Protein AF-A0A8D1LWY6-F1 (afdb_monomer_lite)

pLDDT: mean 74.34, std 12.18, range [38.03, 85.38]

Organism: Sus scrofa (NCBI:txid9823)

Secondary structure (DSSP, 8-state):
--------S---GGGG-TTS-GGGTTGGGSTTHHHHHHHHHHHHH-HHHHHTT-STTS---

Foldseek 3Di:
DDDDPPDDQDQPVLLVDPPRDPVLVVLSVDSCSPVVVVVVVVCVVDVVCLVVVVDPSRPDD

InterPro domains:
  IPR000879 Guanylin [PF02058] (2-61)
  IPR000879 Guanylin [PIRSF001849] (3-61)
  IPR000879 Guanylin [PR00774] (18-28)
  IPR000879 Guanylin [PR00774] (28-42)
  IPR000879 Guanylin [PR00774] (49-60)
  IPR000879 Guanylin [PTHR11318] (2-61)
  IPR036382 Guanylin superfamily [G3DSA:3.90.1450.10] (2-61)
  IPR036382 Guanylin superfamily [SSF89890] (3-61)

Sequence (61 aa):
PHPHLQAQPQVPTLCHSQAFPEELKPICQKPNAEEILERLETIAQDPSTCEICAYAACAGC

Radius of gyration: 12.94 Å; chains: 1; bounding box: 22×34×31 Å

Structure (mmCIF, N/CA/C/O backbone):
data_AF-A0A8D1LWY6-F1
#
_entry.id   AF-A0A8D1LWY6-F1
#
loop_
_atom_site.group_PDB
_atom_site.id
_atom_site.type_symbol
_atom_site.label_atom_id
_atom_site.label_alt_id
_atom_site.label_comp_id
_atom_site.label_asym_id
_atom_site.label_entity_id
_atom_site.label_seq_id
_atom_site.pdbx_P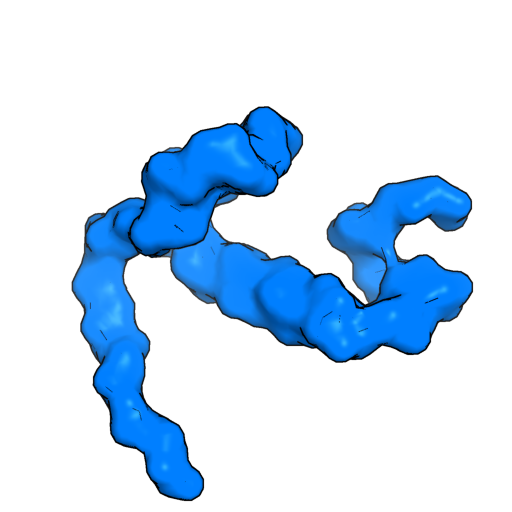DB_ins_code
_atom_site.Cartn_x
_atom_site.Cartn_y
_atom_site.Cartn_z
_atom_site.occupancy
_atom_site.B_iso_or_equiv
_atom_site.auth_seq_id
_atom_site.auth_comp_id
_atom_site.auth_asym_id
_atom_site.auth_atom_id
_atom_site.pdbx_PDB_model_num
ATOM 1 N N . PRO A 1 1 ? 4.313 -22.572 2.982 1.00 39.72 1 PRO A N 1
ATOM 2 C CA . PRO A 1 1 ? 3.363 -22.562 4.122 1.00 39.72 1 PRO A CA 1
ATOM 3 C C . PRO A 1 1 ? 3.619 -21.316 4.976 1.00 39.72 1 PRO A C 1
ATOM 5 O O . PRO A 1 1 ? 4.538 -21.331 5.786 1.00 39.72 1 PRO A O 1
ATOM 8 N N . HIS A 1 2 ? 2.883 -20.227 4.730 1.00 38.03 2 HIS A N 1
ATOM 9 C CA . HIS A 1 2 ? 2.931 -19.009 5.548 1.00 38.03 2 HIS A CA 1
ATOM 10 C C . HIS A 1 2 ? 1.634 -18.947 6.370 1.00 38.03 2 HIS A C 1
ATOM 12 O O . HIS A 1 2 ? 0.555 -18.904 5.776 1.00 38.03 2 HIS A O 1
ATOM 18 N N . PRO A 1 3 ? 1.706 -19.059 7.706 1.00 51.94 3 PRO A N 1
ATOM 19 C CA . PRO A 1 3 ? 0.530 -19.130 8.553 1.00 51.94 3 PRO A CA 1
ATOM 20 C C . PRO A 1 3 ? -0.058 -17.730 8.771 1.00 51.94 3 PRO A C 1
ATOM 22 O O . PRO A 1 3 ? 0.631 -16.835 9.237 1.00 51.94 3 PRO A O 1
ATOM 25 N N . HIS A 1 4 ? -1.338 -17.588 8.424 1.00 60.06 4 HIS A N 1
ATOM 26 C CA . HIS A 1 4 ? -2.349 -16.727 9.045 1.00 60.06 4 HIS A CA 1
ATOM 27 C C . HIS A 1 4 ? -1.862 -15.410 9.674 1.00 60.06 4 HIS A C 1
ATOM 29 O O . HIS A 1 4 ? -1.515 -15.381 10.854 1.00 60.06 4 HIS A O 1
ATOM 35 N N . LEU A 1 5 ? -2.037 -14.297 8.960 1.00 53.59 5 LEU A N 1
ATOM 36 C CA . LEU A 1 5 ? -2.365 -13.038 9.623 1.00 53.59 5 LEU A CA 1
ATOM 37 C C . LEU A 1 5 ? -3.836 -12.738 9.342 1.00 53.59 5 LEU A C 1
ATOM 39 O O . LEU A 1 5 ? -4.201 -12.108 8.360 1.00 53.59 5 LEU A O 1
ATOM 43 N N . GLN A 1 6 ? -4.701 -13.299 10.187 1.00 50.25 6 GLN A N 1
ATOM 44 C CA . GLN A 1 6 ? -6.097 -12.893 1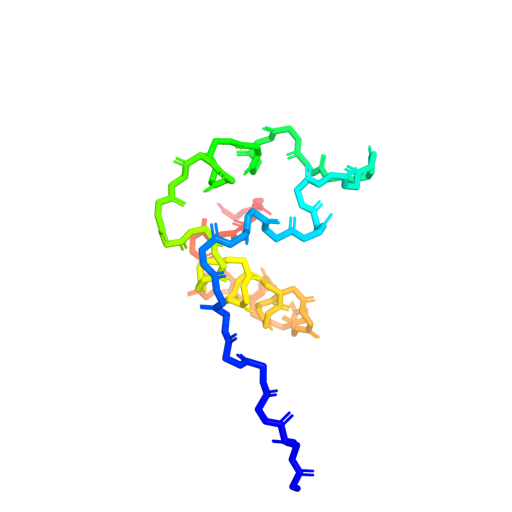0.260 1.00 50.25 6 GLN A CA 1
ATOM 45 C C . GLN A 1 6 ? -6.108 -11.468 10.791 1.00 50.25 6 GLN A C 1
ATOM 47 O O . GLN A 1 6 ? -5.970 -11.237 11.992 1.00 50.25 6 GLN A O 1
ATOM 52 N N . ALA A 1 7 ? -6.220 -10.524 9.877 1.00 53.62 7 ALA A N 1
ATOM 53 C CA . ALA A 1 7 ? -6.293 -9.131 10.209 1.00 53.62 7 ALA A CA 1
ATOM 54 C C . ALA A 1 7 ? -7.586 -8.813 10.933 1.00 53.62 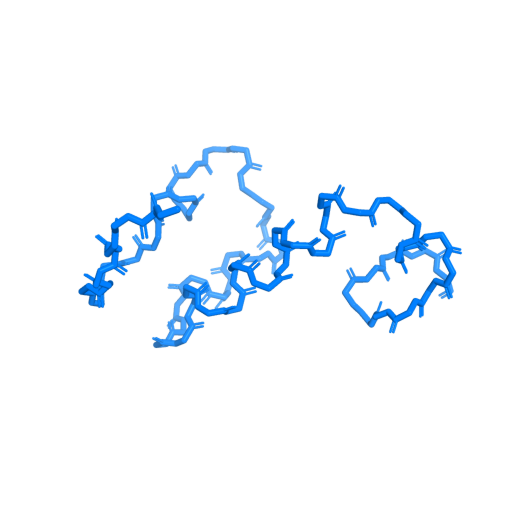7 ALA A C 1
ATOM 56 O O . ALA A 1 7 ? -8.693 -8.784 10.393 1.00 53.62 7 ALA A O 1
ATOM 57 N N . GLN A 1 8 ? -7.421 -8.576 12.219 1.00 48.09 8 GLN A N 1
ATOM 58 C CA . GLN A 1 8 ? -8.333 -7.736 12.961 1.00 48.09 8 GLN A CA 1
ATOM 59 C C . GLN A 1 8 ? -8.348 -6.354 12.275 1.00 48.09 8 GLN A C 1
ATOM 61 O O . GLN A 1 8 ? -7.339 -5.984 11.678 1.00 48.09 8 GLN A O 1
ATOM 66 N N . PRO A 1 9 ? -9.432 -5.562 12.361 1.00 50.50 9 PRO A N 1
ATOM 67 C CA . PRO A 1 9 ? -9.508 -4.202 11.808 1.00 50.50 9 PRO A CA 1
ATOM 68 C C . PRO A 1 9 ? -8.621 -3.206 12.585 1.00 50.50 9 PRO A C 1
ATOM 70 O O . PRO A 1 9 ? -9.05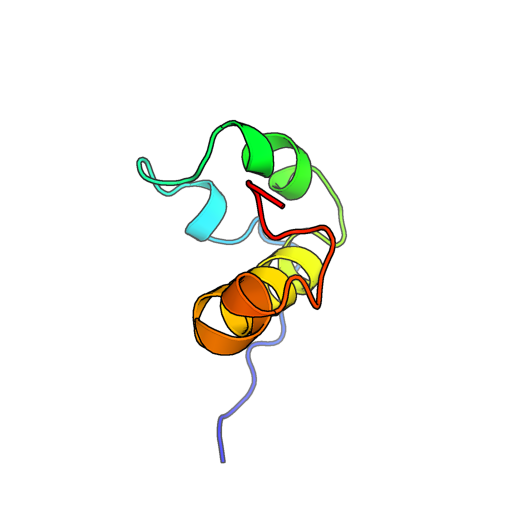0 -2.130 12.998 1.00 50.50 9 PRO A O 1
ATOM 73 N N . GLN A 1 10 ? -7.372 -3.585 12.837 1.00 54.25 10 GLN A N 1
ATOM 74 C CA . GLN A 1 10 ? -6.315 -2.730 13.321 1.00 54.25 10 GLN A CA 1
ATOM 75 C C . GLN A 1 10 ? -5.698 -2.053 12.110 1.00 54.25 10 GLN A C 1
ATOM 77 O O . GLN A 1 10 ? -5.250 -2.704 11.172 1.00 54.25 10 GLN A O 1
ATOM 82 N N . VAL A 1 11 ? -5.685 -0.725 12.150 1.00 61.31 11 VAL A N 1
ATOM 83 C CA . VAL A 1 11 ? -4.962 0.103 11.190 1.00 61.31 11 VAL A CA 1
ATOM 84 C C . VAL A 1 11 ? -3.558 -0.493 10.997 1.00 61.31 11 VAL A C 1
ATOM 86 O O . VAL A 1 11 ? -2.848 -0.648 12.000 1.00 61.31 11 VAL A O 1
ATOM 89 N N . PRO A 1 12 ? -3.157 -0.844 9.758 1.00 67.50 12 PRO A N 1
ATOM 90 C CA . PRO A 1 12 ? -1.884 -1.506 9.502 1.00 67.50 12 PRO A CA 1
ATOM 91 C C . PRO A 1 12 ? -0.735 -0.741 10.151 1.00 67.50 12 PRO A C 1
ATOM 93 O O . PRO A 1 12 ? -0.684 0.487 10.074 1.00 67.50 12 PRO A O 1
ATOM 96 N N . THR A 1 13 ? 0.215 -1.433 10.785 1.00 71.44 13 THR A N 1
ATOM 97 C CA . THR A 1 13 ? 1.380 -0.786 11.422 1.00 71.44 13 THR A CA 1
ATOM 98 C C . THR A 1 13 ? 2.133 0.118 10.440 1.00 71.44 13 THR A C 1
ATOM 100 O O . THR A 1 13 ? 2.671 1.146 10.846 1.00 71.44 13 THR A O 1
ATOM 103 N N . LEU A 1 14 ? 2.078 -0.204 9.142 1.00 72.31 14 LEU A N 1
ATOM 104 C CA . LEU A 1 14 ? 2.600 0.616 8.049 1.00 72.31 14 LEU A CA 1
ATOM 105 C C . LEU A 1 14 ? 2.082 2.062 8.080 1.00 72.31 14 LEU A C 1
ATOM 107 O O . LEU A 1 14 ? 2.854 2.987 7.863 1.00 72.31 14 LEU A O 1
ATOM 111 N N . CYS A 1 15 ? 0.811 2.268 8.424 1.00 77.75 15 CYS A N 1
ATOM 112 C CA . CYS A 1 15 ? 0.188 3.587 8.537 1.00 77.75 15 CYS A CA 1
ATOM 113 C C . CYS A 1 15 ? 0.749 4.439 9.684 1.00 77.75 15 CYS A C 1
ATOM 115 O O . CYS A 1 15 ? 0.610 5.659 9.669 1.00 77.75 15 CYS A O 1
ATOM 117 N N . HIS A 1 16 ? 1.373 3.804 10.680 1.00 78.06 16 HIS A N 1
ATOM 118 C CA . HIS A 1 16 ? 2.065 4.476 11.780 1.00 78.06 16 HIS A CA 1
ATOM 119 C C . HIS A 1 16 ? 3.555 4.701 11.478 1.00 78.06 16 HIS A C 1
ATOM 121 O O . HIS A 1 16 ? 4.258 5.310 12.284 1.00 78.06 16 HIS A O 1
ATOM 127 N N . SER A 1 17 ? 4.052 4.214 10.335 1.00 80.31 17 SER A N 1
ATOM 128 C CA . SER A 1 17 ? 5.430 4.444 9.916 1.00 80.31 17 SER A CA 1
ATOM 129 C C . SER A 1 17 ? 5.628 5.909 9.548 1.00 80.31 17 SER A C 1
ATOM 131 O O . SER A 1 17 ? 4.882 6.486 8.762 1.00 80.31 17 SER A O 1
ATOM 133 N N . GLN A 1 18 ? 6.689 6.512 10.073 1.00 76.19 18 GLN A N 1
ATOM 134 C CA . GLN A 1 18 ? 7.053 7.892 9.754 1.00 76.19 18 GLN A CA 1
ATOM 135 C C . GLN A 1 18 ? 7.541 8.052 8.302 1.00 76.19 18 GLN A C 1
ATOM 137 O O . GLN A 1 18 ? 7.535 9.158 7.773 1.00 76.19 18 GLN A O 1
ATOM 142 N N . ALA A 1 19 ? 7.918 6.944 7.654 1.00 80.56 19 ALA A N 1
ATOM 143 C CA . ALA A 1 19 ? 8.256 6.878 6.233 1.00 80.56 19 ALA A CA 1
ATOM 144 C C . ALA A 1 19 ? 7.034 6.597 5.336 1.00 80.56 19 ALA A C 1
ATOM 146 O O . ALA A 1 19 ? 7.187 6.402 4.132 1.00 80.56 19 ALA A O 1
ATOM 147 N N . PHE A 1 20 ? 5.829 6.526 5.908 1.00 82.00 20 PHE A N 1
ATOM 148 C CA . PHE A 1 20 ? 4.624 6.260 5.138 1.00 82.00 20 PHE A CA 1
ATOM 149 C C . PHE A 1 20 ? 4.241 7.475 4.276 1.00 82.00 20 PHE A C 1
ATOM 151 O O . PHE A 1 20 ? 4.185 8.594 4.803 1.00 82.00 20 PHE A O 1
ATOM 158 N N . PRO A 1 21 ? 3.947 7.290 2.976 1.00 80.69 21 PRO A N 1
ATOM 159 C CA . PRO A 1 21 ? 3.632 8.400 2.085 1.00 80.69 21 PRO A CA 1
ATOM 160 C C . PRO A 1 21 ? 2.387 9.156 2.546 1.00 80.69 21 PRO A C 1
ATOM 162 O O . PRO A 1 21 ? 1.357 8.552 2.858 1.00 80.69 21 PRO A O 1
ATOM 165 N N . GLU A 1 22 ? 2.443 10.489 2.526 1.00 82.38 22 GLU A N 1
ATOM 166 C CA . GLU A 1 22 ? 1.285 11.311 2.894 1.00 82.38 22 GLU A CA 1
ATOM 167 C C . GLU A 1 22 ? 0.088 11.086 1.962 1.00 82.38 22 GLU A C 1
ATOM 169 O O . GLU A 1 22 ? -1.052 11.084 2.422 1.00 82.38 22 GLU A O 1
ATOM 174 N N . GLU A 1 23 ? 0.343 10.787 0.687 1.00 81.06 23 GLU A N 1
ATOM 175 C CA . GLU A 1 23 ? -0.677 10.432 -0.309 1.00 81.06 23 GLU A CA 1
ATOM 176 C C . GLU A 1 23 ? -1.437 9.141 0.014 1.00 81.06 23 GLU A C 1
ATOM 178 O O . GLU A 1 23 ? -2.606 9.007 -0.347 1.00 81.06 23 GLU A O 1
ATOM 183 N N . LEU A 1 24 ? -0.814 8.209 0.740 1.00 81.75 24 LEU A N 1
ATOM 184 C CA . LEU A 1 24 ? -1.449 6.952 1.135 1.00 81.75 24 LEU A CA 1
ATOM 185 C C . LEU A 1 24 ? -2.087 7.034 2.532 1.00 81.75 24 LEU A C 1
ATOM 187 O O . LEU A 1 24 ? -2.872 6.155 2.885 1.00 81.75 24 LEU A O 1
ATOM 191 N N . LYS A 1 25 ? -1.851 8.097 3.323 1.00 83.44 25 LYS A N 1
ATOM 192 C CA . LYS A 1 25 ? -2.538 8.334 4.617 1.00 83.44 25 LYS A CA 1
ATOM 193 C C . LYS A 1 25 ? -4.067 8.209 4.549 1.00 83.44 25 LYS A C 1
ATOM 195 O O . LYS A 1 25 ? -4.627 7.591 5.456 1.00 83.44 25 LYS A O 1
ATOM 200 N N . PRO A 1 26 ? -4.776 8.716 3.519 1.00 85.31 26 PRO A N 1
ATOM 201 C CA . PRO A 1 26 ? -6.223 8.514 3.418 1.00 85.31 26 PRO A CA 1
ATOM 202 C C . PRO A 1 26 ? -6.639 7.044 3.239 1.00 85.31 26 PRO A C 1
ATOM 204 O O . PRO A 1 26 ? -7.779 6.705 3.543 1.00 85.31 26 PRO A O 1
ATOM 207 N N . ILE A 1 27 ? -5.753 6.148 2.782 1.00 85.38 27 ILE A N 1
ATOM 208 C CA . ILE A 1 27 ? -6.047 4.707 2.677 1.00 85.38 27 ILE A CA 1
ATOM 209 C C . ILE A 1 27 ? -6.179 4.091 4.066 1.00 85.38 27 ILE A C 1
ATOM 211 O O . ILE A 1 27 ? -7.092 3.307 4.288 1.00 85.38 27 ILE A O 1
ATOM 215 N N . CYS A 1 28 ? -5.349 4.516 5.018 1.00 83.88 28 CYS A N 1
ATOM 216 C CA . CYS A 1 28 ? -5.366 4.048 6.406 1.00 83.88 28 CYS A CA 1
ATOM 217 C C . CYS A 1 28 ? -6.674 4.344 7.153 1.00 83.88 28 CYS A C 1
ATOM 219 O O . CYS A 1 28 ? -6.956 3.721 8.171 1.00 83.88 28 CYS A O 1
ATOM 221 N N . GLN A 1 29 ? -7.473 5.291 6.654 1.00 83.50 29 GLN A N 1
ATOM 222 C CA . GLN A 1 29 ? -8.789 5.628 7.201 1.00 83.50 29 GLN A CA 1
ATOM 223 C C . GLN A 1 29 ? -9.910 4.746 6.632 1.00 83.50 29 GLN A C 1
ATOM 225 O O . GLN A 1 29 ? -11.053 4.838 7.081 1.00 83.50 29 GLN A O 1
ATOM 230 N N . LYS A 1 30 ? -9.616 3.909 5.630 1.00 83.12 30 LYS A N 1
ATOM 231 C CA . LYS A 1 30 ? -10.601 3.033 4.996 1.00 83.12 30 LYS A CA 1
ATOM 232 C C . LYS A 1 30 ? -10.695 1.688 5.723 1.00 83.12 30 LYS A C 1
ATOM 234 O O . LYS A 1 30 ? -9.684 1.168 6.186 1.00 83.12 30 LYS A O 1
ATOM 239 N N . PRO A 1 31 ? -11.882 1.060 5.758 1.00 79.94 31 PRO A N 1
ATOM 240 C CA . PRO A 1 31 ? -12.049 -0.267 6.356 1.00 79.94 31 PRO A CA 1
ATOM 241 C C . PRO A 1 31 ? -11.290 -1.371 5.601 1.00 79.94 31 PRO A C 1
ATOM 243 O O . PRO A 1 31 ? -10.993 -2.406 6.180 1.00 79.94 31 PRO A O 1
ATOM 246 N N . ASN A 1 32 ? -10.949 -1.147 4.330 1.00 81.88 32 ASN A N 1
ATOM 247 C CA . ASN A 1 32 ? -10.143 -2.039 3.495 1.00 81.88 32 ASN A CA 1
ATOM 248 C C . ASN A 1 32 ? -8.693 -1.548 3.324 1.00 81.88 32 ASN A C 1
ATOM 250 O O . ASN A 1 32 ? -8.050 -1.861 2.325 1.00 81.88 32 ASN A O 1
ATOM 254 N N . ALA A 1 33 ? -8.185 -0.749 4.273 1.00 83.94 33 ALA A N 1
ATOM 255 C CA . ALA A 1 33 ? -6.824 -0.212 4.236 1.00 83.94 33 ALA A CA 1
ATOM 256 C C . ALA A 1 33 ? -5.769 -1.301 4.035 1.00 83.94 33 ALA A C 1
ATOM 258 O O . ALA A 1 33 ? -4.834 -1.120 3.262 1.00 83.94 33 ALA A O 1
ATOM 259 N N . GLU A 1 34 ? -5.930 -2.422 4.730 1.00 81.88 34 GLU A N 1
ATOM 260 C CA . GLU A 1 34 ? -4.976 -3.518 4.690 1.00 81.88 34 GLU A CA 1
ATOM 261 C C . GLU A 1 34 ? -4.920 -4.198 3.323 1.00 81.88 34 GLU A C 1
ATOM 263 O O . GLU A 1 34 ? -3.842 -4.279 2.750 1.00 81.88 34 GLU A O 1
ATOM 268 N N . GLU A 1 35 ? -6.064 -4.597 2.761 1.00 84.50 35 GLU A N 1
ATOM 269 C CA . GLU A 1 35 ? -6.129 -5.218 1.430 1.00 84.50 35 GLU A CA 1
ATOM 270 C C . GLU A 1 35 ? -5.515 -4.305 0.359 1.00 84.50 35 GLU A C 1
ATOM 272 O O . GLU A 1 35 ? -4.757 -4.746 -0.506 1.00 84.50 35 GLU A O 1
ATOM 277 N N . ILE A 1 36 ? -5.805 -3.001 0.435 1.00 84.88 36 ILE A N 1
ATOM 278 C CA . ILE A 1 36 ? -5.219 -2.019 -0.479 1.00 84.88 36 ILE A CA 1
ATOM 279 C C . ILE A 1 36 ? -3.698 -1.964 -0.293 1.00 84.88 36 ILE A C 1
ATOM 281 O O . ILE A 1 36 ? -2.969 -1.953 -1.284 1.00 84.88 36 ILE A O 1
ATOM 285 N N . LEU A 1 37 ? -3.213 -1.919 0.949 1.00 82.88 37 LEU A N 1
ATOM 286 C CA . LEU A 1 37 ? -1.786 -1.825 1.246 1.00 82.88 37 LEU A CA 1
ATOM 287 C C . LEU A 1 37 ? -1.019 -3.087 0.858 1.00 82.88 37 LEU A C 1
ATOM 289 O O . LEU A 1 37 ? 0.045 -2.959 0.267 1.00 82.88 37 LEU A O 1
ATOM 293 N N . GLU A 1 38 ? -1.566 -4.274 1.100 1.00 82.81 38 GLU A N 1
ATOM 294 C CA . GLU A 1 38 ? -0.979 -5.546 0.666 1.00 82.81 38 GLU A CA 1
ATOM 295 C C . GLU A 1 38 ? -0.844 -5.596 -0.863 1.00 82.81 38 GLU A C 1
ATOM 297 O O . GLU A 1 38 ? 0.192 -5.979 -1.417 1.00 82.81 38 GLU A O 1
ATOM 302 N N . ARG A 1 39 ? -1.871 -5.115 -1.573 1.00 83.94 39 ARG A N 1
ATOM 303 C CA . ARG A 1 39 ? -1.843 -5.027 -3.033 1.00 83.94 39 ARG A CA 1
ATOM 304 C C . ARG A 1 39 ? -0.797 -4.029 -3.527 1.00 83.94 39 ARG A C 1
ATOM 306 O O . ARG A 1 39 ? -0.090 -4.322 -4.487 1.00 83.94 39 ARG A O 1
ATOM 313 N N . LEU A 1 40 ? -0.688 -2.866 -2.883 1.00 82.69 40 LEU A N 1
ATOM 314 C CA . LEU A 1 40 ? 0.342 -1.871 -3.195 1.00 82.69 40 LEU A CA 1
ATOM 315 C C . LEU A 1 40 ? 1.748 -2.398 -2.899 1.00 82.69 40 LEU A C 1
ATOM 317 O O . LEU A 1 40 ? 2.655 -2.164 -3.690 1.00 82.69 40 LEU A O 1
ATOM 321 N N . GLU A 1 41 ? 1.926 -3.139 -1.807 1.00 81.88 41 GLU A N 1
ATOM 322 C CA . GLU A 1 41 ? 3.198 -3.765 -1.448 1.00 81.88 41 GLU A CA 1
ATOM 323 C C . GLU A 1 41 ? 3.613 -4.798 -2.499 1.00 81.88 41 GLU A C 1
ATOM 325 O O . GLU A 1 41 ? 4.762 -4.806 -2.930 1.00 81.88 41 GLU A O 1
ATOM 330 N N . THR A 1 42 ? 2.669 -5.617 -2.968 1.00 82.81 42 THR A N 1
ATOM 331 C CA . THR A 1 42 ? 2.910 -6.605 -4.031 1.00 82.81 42 THR A CA 1
ATOM 332 C C . THR A 1 42 ? 3.347 -5.931 -5.334 1.00 82.81 42 THR A C 1
ATOM 334 O O . THR A 1 42 ? 4.279 -6.394 -5.985 1.00 82.81 42 THR A O 1
ATOM 337 N N . ILE A 1 43 ? 2.705 -4.816 -5.704 1.00 79.56 43 ILE A N 1
ATOM 338 C CA . ILE A 1 43 ? 3.082 -4.024 -6.886 1.00 79.56 43 ILE A CA 1
ATOM 339 C C . ILE A 1 43 ? 4.476 -3.407 -6.688 1.00 79.56 43 ILE A C 1
ATOM 341 O O . ILE A 1 43 ? 5.308 -3.466 -7.585 1.00 79.56 43 ILE A O 1
ATOM 345 N N . ALA A 1 44 ? 4.770 -2.862 -5.505 1.00 78.31 44 ALA A N 1
ATOM 346 C CA . ALA A 1 44 ? 6.064 -2.249 -5.203 1.00 78.31 44 ALA A CA 1
ATOM 347 C C . ALA A 1 44 ? 7.226 -3.260 -5.142 1.00 78.31 44 ALA A C 1
ATOM 349 O O . ALA A 1 44 ? 8.366 -2.899 -5.431 1.00 78.31 44 ALA A O 1
ATOM 350 N N . GLN A 1 45 ? 6.952 -4.514 -4.769 1.00 80.38 45 GLN A N 1
ATOM 351 C CA . GLN A 1 45 ? 7.937 -5.601 -4.766 1.00 80.38 45 GLN A CA 1
ATOM 352 C C . GLN A 1 45 ? 8.362 -6.020 -6.179 1.00 80.38 45 GLN A C 1
ATOM 354 O O . GLN A 1 45 ? 9.461 -6.551 -6.340 1.00 80.38 45 GLN A O 1
ATOM 359 N N . ASP A 1 46 ? 7.523 -5.777 -7.191 1.00 78.62 46 ASP A N 1
ATOM 360 C CA . ASP A 1 46 ? 7.833 -6.076 -8.585 1.00 78.62 46 ASP A CA 1
ATOM 361 C C . ASP A 1 46 ? 8.050 -4.788 -9.401 1.00 78.62 46 ASP A C 1
ATOM 363 O O . ASP A 1 46 ? 7.098 -4.240 -9.967 1.00 78.62 46 ASP A O 1
ATOM 367 N N . PRO A 1 47 ? 9.300 -4.306 -9.533 1.00 67.50 47 PRO A N 1
ATOM 368 C CA . PRO A 1 47 ? 9.595 -3.075 -10.262 1.00 67.50 47 PRO A CA 1
ATOM 369 C C . PRO A 1 47 ? 9.156 -3.141 -11.730 1.00 67.50 47 PRO A C 1
ATOM 371 O O . PRO A 1 47 ? 8.827 -2.109 -12.314 1.00 67.50 47 PRO A O 1
ATOM 374 N N . SER A 1 48 ? 9.064 -4.345 -12.311 1.00 75.00 48 SER A N 1
ATOM 375 C CA . SER A 1 48 ? 8.637 -4.513 -13.699 1.00 75.00 48 SER A CA 1
ATOM 376 C C . SER A 1 48 ? 7.192 -4.058 -13.931 1.00 75.00 48 SER A C 1
ATOM 378 O O . SER A 1 48 ? 6.894 -3.520 -14.997 1.00 75.00 48 SER A O 1
ATOM 380 N N . THR A 1 49 ? 6.306 -4.163 -12.929 1.00 77.94 49 THR A N 1
ATOM 381 C CA . THR A 1 49 ? 4.905 -3.717 -13.051 1.00 77.94 49 THR A CA 1
ATOM 382 C C . THR A 1 49 ? 4.761 -2.210 -13.210 1.00 77.94 49 THR A C 1
ATOM 384 O O . THR A 1 49 ? 3.904 -1.763 -13.980 1.00 77.94 49 THR A O 1
ATOM 387 N N . CYS A 1 50 ? 5.599 -1.426 -12.528 1.00 78.19 50 CYS A N 1
ATOM 388 C CA . CYS A 1 50 ? 5.598 0.025 -12.671 1.00 78.19 50 CYS A CA 1
ATOM 389 C C . CYS A 1 50 ? 6.425 0.528 -13.850 1.00 78.19 50 CYS A C 1
ATOM 391 O O . CYS A 1 50 ? 6.094 1.584 -14.379 1.00 78.19 50 CYS A O 1
ATOM 393 N N . GLU A 1 51 ? 7.403 -0.237 -14.339 1.00 78.00 51 GLU A N 1
ATOM 394 C CA . GLU A 1 51 ? 8.092 0.095 -15.594 1.00 78.00 51 GLU A CA 1
ATOM 395 C C . GLU A 1 51 ? 7.177 -0.023 -16.818 1.00 78.00 51 GLU A C 1
ATOM 397 O O . GLU A 1 51 ? 7.242 0.806 -17.724 1.00 78.00 51 GLU A O 1
ATOM 402 N N . ILE A 1 52 ? 6.284 -1.016 -16.843 1.00 82.38 52 ILE A N 1
ATOM 403 C CA . ILE A 1 52 ? 5.332 -1.195 -17.953 1.00 82.38 52 ILE A CA 1
ATOM 404 C C . ILE A 1 52 ? 3.990 -0.491 -17.729 1.00 82.38 52 ILE A C 1
ATOM 406 O O . ILE A 1 52 ? 3.064 -0.682 -18.517 1.00 82.38 52 ILE A O 1
ATOM 410 N N . CYS A 1 53 ? 3.863 0.302 -16.660 1.00 82.56 53 CYS A N 1
ATOM 411 C CA . CYS A 1 53 ? 2.642 1.047 -16.339 1.00 82.56 53 CYS A CA 1
ATOM 412 C C . CYS A 1 53 ? 1.404 0.136 -16.195 1.00 82.56 53 CYS A C 1
ATOM 414 O O . CYS A 1 53 ? 0.288 0.518 -16.551 1.00 82.56 53 CYS A O 1
ATOM 416 N N . ALA A 1 54 ? 1.584 -1.090 -15.688 1.00 81.62 54 ALA A N 1
ATOM 417 C CA . ALA A 1 54 ? 0.513 -2.090 -15.622 1.00 81.62 54 ALA A CA 1
ATOM 418 C C . ALA A 1 54 ? -0.618 -1.700 -14.655 1.00 81.62 54 ALA A C 1
ATOM 4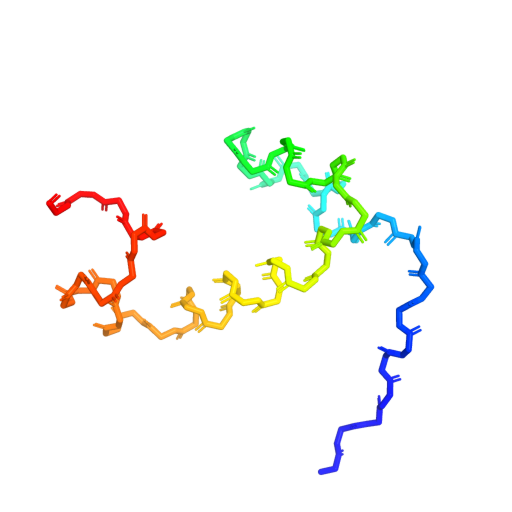20 O O . ALA A 1 54 ? -1.741 -2.195 -14.781 1.00 81.62 54 ALA A O 1
ATOM 421 N N . TYR A 1 55 ? -0.332 -0.822 -13.690 1.00 78.19 55 TYR A N 1
ATOM 422 C CA . TYR A 1 55 ? -1.283 -0.378 -12.678 1.00 78.19 55 TYR A CA 1
ATOM 423 C C . TYR A 1 55 ? -1.277 1.141 -12.529 1.00 78.19 55 TYR A C 1
ATOM 425 O O . TYR A 1 55 ? -0.224 1.763 -12.443 1.00 78.19 55 TYR A O 1
ATOM 433 N N . ALA A 1 56 ? -2.468 1.717 -12.349 1.00 79.62 56 ALA A N 1
ATOM 434 C CA . ALA A 1 56 ? -2.661 3.146 -12.076 1.00 79.62 56 ALA A CA 1
ATOM 435 C C . ALA A 1 56 ? -2.038 3.628 -10.747 1.00 79.62 56 ALA A C 1
ATOM 437 O O . ALA A 1 56 ? -2.054 4.818 -10.458 1.00 79.62 56 ALA A O 1
ATOM 438 N N . ALA A 1 57 ? -1.530 2.707 -9.922 1.00 79.25 57 ALA A N 1
ATOM 439 C CA . ALA A 1 57 ? -0.780 3.028 -8.710 1.00 79.25 57 ALA A CA 1
ATOM 440 C C . ALA A 1 57 ? 0.662 3.484 -9.004 1.00 79.25 57 ALA A C 1
ATOM 442 O O . ALA A 1 57 ? 1.300 4.076 -8.139 1.00 79.25 57 ALA A O 1
ATOM 443 N N . CYS A 1 58 ? 1.180 3.202 -10.200 1.00 81.12 58 CYS A N 1
ATOM 444 C CA . CYS A 1 58 ? 2.512 3.611 -10.617 1.00 81.12 58 CYS A CA 1
ATOM 445 C C . CYS A 1 58 ? 2.479 5.073 -11.077 1.00 81.12 58 CYS A C 1
ATOM 447 O O . CYS A 1 58 ? 1.656 5.449 -11.909 1.00 81.12 58 CYS A O 1
ATOM 449 N N . ALA A 1 59 ? 3.355 5.906 -10.517 1.00 74.31 59 ALA A N 1
ATOM 450 C CA . ALA A 1 59 ? 3.450 7.320 -10.865 1.00 74.31 59 ALA A CA 1
ATOM 451 C C . ALA A 1 59 ? 4.526 7.548 -11.941 1.00 74.31 59 ALA A C 1
ATOM 453 O O . ALA A 1 59 ? 5.616 6.989 -11.841 1.00 74.31 59 ALA A O 1
ATOM 454 N N . GLY A 1 60 ? 4.250 8.420 -12.919 1.00 67.38 60 GLY A N 1
ATOM 455 C CA . GLY A 1 60 ? 5.250 8.878 -13.899 1.00 67.38 60 GLY A CA 1
ATOM 456 C C . GLY A 1 60 ? 5.127 8.317 -15.321 1.00 67.38 60 GLY A C 1
ATOM 457 O O . GLY A 1 60 ? 6.110 8.356 -16.057 1.00 6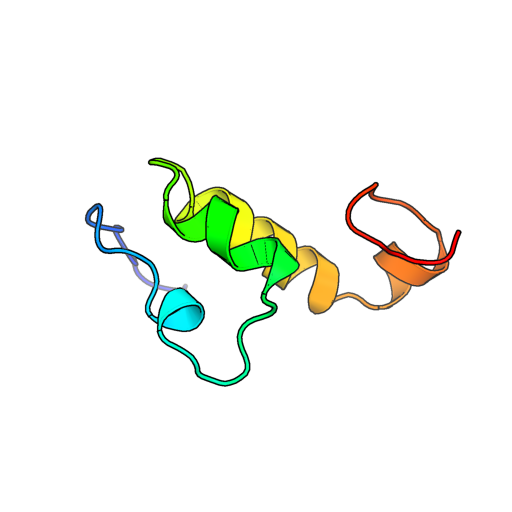7.38 60 GLY A O 1
ATOM 458 N N . CYS A 1 61 ? 3.945 7.834 -15.706 1.00 62.53 61 CYS A N 1
ATOM 459 C CA . CYS A 1 61 ? 3.615 7.345 -17.045 1.00 62.53 61 CYS A CA 1
ATOM 460 C C . CYS A 1 61 ? 2.521 8.165 -17.733 1.00 62.53 61 CYS A C 1
ATOM 462 O O . CYS A 1 61 ? 1.598 8.619 -17.015 1.00 62.53 61 CYS A O 1
#